Protein AF-A0A3J0MX92-F1 (afdb_monomer)

Organism: Salmonella enterica (NCBI:txid28901)

Structure (mmCIF, N/CA/C/O backbone):
data_AF-A0A3J0MX92-F1
#
_entry.id   AF-A0A3J0MX92-F1
#
loop_
_atom_site.group_PDB
_atom_site.id
_atom_site.type_symbol
_atom_site.label_atom_id
_atom_site.label_alt_id
_atom_site.label_comp_id
_atom_site.label_asym_id
_atom_site.label_entity_id
_atom_site.label_seq_id
_atom_site.pdbx_PDB_ins_code
_atom_site.Cartn_x
_atom_site.Cartn_y
_atom_site.Cartn_z
_atom_site.occupancy
_atom_site.B_iso_or_equiv
_atom_site.auth_seq_id
_atom_site.auth_comp_id
_atom_site.auth_asym_id
_atom_site.auth_atom_id
_atom_site.pdbx_PDB_model_num
ATOM 1 N N . MET A 1 1 ? 30.549 -8.957 -51.416 1.00 54.47 1 MET A N 1
ATOM 2 C CA . MET A 1 1 ? 30.020 -7.765 -50.730 1.00 54.47 1 MET A CA 1
ATOM 3 C C . MET A 1 1 ? 30.903 -7.531 -49.526 1.00 54.47 1 MET A C 1
ATOM 5 O O . MET A 1 1 ? 31.014 -8.422 -48.690 1.00 54.47 1 MET A O 1
ATOM 9 N N . THR A 1 2 ? 31.631 -6.424 -49.520 1.00 63.84 2 THR A N 1
ATOM 10 C CA . THR A 1 2 ? 32.669 -6.142 -48.528 1.00 63.84 2 THR A CA 1
ATOM 11 C C . THR A 1 2 ? 32.028 -5.318 -47.417 1.00 63.84 2 THR A C 1
ATOM 13 O O . THR A 1 2 ? 31.611 -4.192 -47.655 1.00 63.84 2 THR A O 1
ATOM 16 N N . THR A 1 3 ? 31.865 -5.886 -46.223 1.00 79.12 3 THR A N 1
ATOM 17 C CA . THR A 1 3 ? 31.238 -5.174 -45.100 1.00 79.12 3 THR A CA 1
ATOM 18 C C . THR A 1 3 ? 32.225 -4.167 -44.522 1.00 79.12 3 THR A C 1
ATOM 20 O O . THR A 1 3 ? 33.308 -4.548 -44.071 1.00 79.12 3 THR A O 1
ATOM 23 N N . ILE A 1 4 ? 31.866 -2.882 -44.524 1.00 86.56 4 ILE A N 1
ATOM 24 C CA . ILE A 1 4 ? 32.689 -1.850 -43.894 1.00 86.56 4 ILE A CA 1
ATOM 25 C C . ILE A 1 4 ? 32.688 -2.040 -42.370 1.00 86.56 4 ILE A C 1
ATOM 27 O O . ILE A 1 4 ? 31.636 -2.068 -41.734 1.00 86.56 4 ILE A O 1
ATOM 31 N N . THR A 1 5 ? 33.870 -2.218 -41.776 1.00 89.69 5 THR A N 1
ATOM 32 C CA . THR A 1 5 ? 34.004 -2.466 -40.332 1.00 89.69 5 THR A CA 1
ATOM 33 C C . THR A 1 5 ? 34.274 -1.180 -39.553 1.00 89.69 5 THR A C 1
ATOM 35 O O . THR A 1 5 ? 34.730 -0.173 -40.103 1.00 89.69 5 THR A O 1
ATOM 38 N N . LYS A 1 6 ? 34.046 -1.213 -38.236 1.00 89.69 6 LYS A N 1
ATOM 39 C CA . LYS A 1 6 ? 34.316 -0.079 -37.339 1.00 89.69 6 LYS A CA 1
ATOM 40 C C . LYS A 1 6 ? 35.787 0.350 -37.373 1.00 89.69 6 LYS A C 1
ATOM 42 O O . LYS A 1 6 ? 36.080 1.542 -37.395 1.00 89.69 6 LYS A O 1
ATOM 47 N N . GLU A 1 7 ? 36.714 -0.602 -37.438 1.00 91.81 7 GLU A N 1
ATOM 48 C CA . GLU A 1 7 ? 38.155 -0.337 -37.535 1.00 91.81 7 GLU A CA 1
ATOM 49 C C . GLU A 1 7 ? 38.494 0.401 -38.834 1.00 91.81 7 GLU A C 1
ATOM 51 O O . GLU A 1 7 ? 39.345 1.294 -38.850 1.00 91.81 7 GLU A O 1
ATOM 56 N N . ARG A 1 8 ? 37.800 0.061 -39.929 1.00 89.94 8 ARG A N 1
ATOM 57 C CA . ARG A 1 8 ? 37.977 0.723 -41.222 1.00 89.94 8 ARG A CA 1
ATOM 58 C C . ARG A 1 8 ? 37.481 2.169 -41.183 1.00 89.94 8 ARG A C 1
ATOM 60 O O . ARG A 1 8 ? 38.194 3.048 -41.661 1.00 89.94 8 ARG A O 1
ATOM 67 N N . LEU A 1 9 ? 36.330 2.423 -40.558 1.00 88.19 9 LEU A N 1
ATOM 68 C CA . LEU A 1 9 ? 35.782 3.773 -40.367 1.00 88.19 9 LEU A CA 1
ATOM 69 C C . LEU A 1 9 ? 36.709 4.667 -39.535 1.00 88.19 9 LEU A C 1
ATOM 71 O O . LEU A 1 9 ? 36.983 5.800 -39.926 1.00 88.19 9 LEU A O 1
ATOM 75 N N . LEU A 1 10 ? 37.252 4.141 -38.432 1.00 90.25 10 LEU A N 1
ATOM 76 C CA . LEU A 1 10 ? 38.210 4.867 -37.589 1.00 90.25 10 LEU A CA 1
ATOM 77 C C . LEU A 1 10 ? 39.487 5.227 -38.357 1.00 90.25 10 LEU A C 1
ATOM 79 O O . LEU A 1 10 ? 40.012 6.330 -38.219 1.00 90.25 10 LEU A O 1
ATOM 83 N N . LYS A 1 11 ? 39.961 4.331 -39.229 1.00 88.94 11 LYS A N 1
ATOM 84 C CA . LYS A 1 11 ? 41.118 4.606 -40.090 1.00 88.94 11 LYS A CA 1
ATOM 85 C C . LYS A 1 11 ? 40.837 5.721 -41.103 1.00 88.94 11 LYS A C 1
ATOM 87 O O . LYS A 1 11 ? 41.702 6.563 -41.327 1.00 88.94 11 LYS A O 1
ATOM 92 N N . ILE A 1 12 ? 39.636 5.750 -41.685 1.00 86.56 12 ILE A N 1
ATOM 93 C CA . ILE A 1 12 ? 39.203 6.820 -42.600 1.00 86.56 12 ILE A CA 1
ATOM 94 C C . ILE A 1 12 ? 39.093 8.159 -41.851 1.00 86.56 12 ILE A C 1
ATOM 96 O O . ILE A 1 12 ? 39.544 9.185 -42.360 1.00 86.56 12 ILE A O 1
ATOM 100 N N . GLN A 1 13 ? 38.573 8.155 -40.619 1.00 84.88 13 GLN A N 1
ATOM 101 C CA . GLN A 1 13 ? 38.523 9.339 -39.756 1.00 84.88 13 GLN A CA 1
ATOM 102 C C . GLN A 1 13 ? 39.928 9.883 -39.454 1.00 84.88 13 GLN A C 1
ATOM 104 O O . GLN A 1 13 ? 40.165 11.084 -39.587 1.00 84.88 13 GLN A O 1
ATOM 109 N N . GLN A 1 14 ? 40.878 9.004 -39.126 1.00 87.50 14 GLN A N 1
ATOM 110 C CA . GLN A 1 14 ? 42.263 9.379 -38.825 1.00 87.50 14 GLN A CA 1
ATOM 111 C C . GLN A 1 14 ? 42.983 10.031 -40.020 1.00 87.50 14 GLN A C 1
ATOM 113 O O . GLN A 1 14 ? 43.850 10.892 -39.844 1.00 87.50 14 GLN A O 1
ATOM 118 N N . TRP A 1 15 ? 42.619 9.683 -41.259 1.00 86.25 15 TRP A N 1
ATOM 119 C CA . TRP A 1 15 ? 43.163 10.352 -42.445 1.00 86.25 15 TRP A CA 1
ATOM 120 C C . TRP A 1 15 ? 42.804 11.841 -42.493 1.00 86.25 15 TRP A C 1
ATOM 122 O O . TRP A 1 15 ? 43.631 12.645 -42.917 1.00 86.25 15 TRP A O 1
ATOM 132 N N . ARG A 1 16 ? 41.636 12.244 -41.979 1.00 75.75 16 ARG A N 1
ATOM 133 C CA . ARG A 1 16 ? 41.264 13.665 -41.871 1.00 75.75 16 ARG A CA 1
ATOM 134 C C . ARG A 1 16 ? 42.175 14.430 -40.908 1.00 75.75 16 ARG A C 1
ATOM 136 O O . ARG A 1 16 ? 42.504 15.584 -41.170 1.00 75.75 16 ARG A O 1
ATOM 143 N N . GLU A 1 17 ? 42.604 13.787 -39.826 1.00 80.88 17 GLU A N 1
ATOM 144 C CA . GLU A 1 17 ? 43.554 14.358 -38.861 1.00 80.88 17 GLU A CA 1
ATOM 145 C C . GLU A 1 17 ? 44.972 14.433 -39.438 1.00 80.88 17 GLU A C 1
ATOM 147 O O . GLU A 1 17 ? 45.698 15.388 -39.183 1.00 80.88 17 GLU A O 1
ATOM 152 N N . THR A 1 18 ? 45.344 13.451 -40.263 1.00 82.56 18 THR A N 1
ATOM 153 C CA . THR A 1 18 ? 46.683 13.355 -40.862 1.00 82.56 18 THR A CA 1
ATOM 154 C C . THR A 1 18 ? 46.871 14.322 -42.035 1.00 82.56 18 THR A C 1
ATOM 156 O O . THR A 1 18 ? 47.929 14.934 -42.167 1.00 82.56 18 THR A O 1
ATOM 159 N N . TYR A 1 19 ? 45.860 14.465 -42.897 1.00 81.44 19 TYR A N 1
ATOM 160 C CA . TYR A 1 19 ? 45.956 15.231 -44.146 1.00 81.44 19 TYR A CA 1
ATOM 161 C C . TYR A 1 19 ? 45.245 16.596 -44.096 1.00 81.44 19 TYR A C 1
ATOM 163 O O . TYR A 1 19 ? 45.402 17.396 -45.016 1.00 81.44 19 TYR A O 1
ATOM 171 N N . GLY A 1 20 ? 44.497 16.901 -43.033 1.00 77.88 20 GLY A N 1
ATOM 172 C CA . GLY A 1 20 ? 43.821 18.187 -42.840 1.00 77.88 20 GLY A CA 1
ATOM 173 C C . GLY A 1 20 ? 42.470 18.312 -43.562 1.00 77.88 20 GLY A C 1
ATOM 174 O O . GLY A 1 20 ? 42.158 17.586 -44.504 1.00 77.88 20 GLY A O 1
ATOM 175 N N . ALA A 1 21 ? 41.646 19.267 -43.115 1.00 74.56 21 ALA A N 1
ATOM 176 C CA . ALA A 1 21 ? 40.222 19.383 -43.464 1.00 74.56 21 ALA A CA 1
ATOM 177 C C . ALA A 1 21 ? 39.898 19.687 -44.946 1.00 74.56 21 ALA A C 1
ATOM 179 O O . ALA A 1 21 ? 38.728 19.635 -45.316 1.00 74.56 21 ALA A O 1
ATOM 180 N N . GLY A 1 22 ? 40.898 19.998 -45.777 1.00 73.69 22 GLY A N 1
ATOM 181 C CA . GLY A 1 22 ? 40.742 20.283 -47.211 1.00 73.69 22 GLY A CA 1
ATOM 182 C C . GLY A 1 22 ? 41.306 19.207 -48.143 1.00 73.69 22 GLY A C 1
ATOM 183 O O . GLY A 1 22 ? 41.330 19.412 -49.354 1.00 73.69 22 GLY A O 1
ATOM 184 N N . SER A 1 23 ? 41.795 18.089 -47.599 1.00 79.56 23 SER A N 1
ATOM 185 C CA . SER A 1 23 ? 42.406 17.020 -48.392 1.00 79.56 23 SER A CA 1
ATOM 186 C C . SER A 1 23 ? 41.373 16.012 -48.881 1.00 79.56 23 SER A C 1
ATOM 188 O O . SER A 1 23 ? 40.573 15.490 -48.105 1.00 79.56 23 SER A O 1
ATOM 190 N N . ASN A 1 24 ? 41.432 15.693 -50.175 1.00 77.88 24 ASN A N 1
ATOM 191 C CA . ASN A 1 24 ? 40.611 14.645 -50.770 1.00 77.88 24 ASN A CA 1
ATOM 192 C C . ASN A 1 24 ? 41.144 13.268 -50.358 1.00 77.88 24 ASN A C 1
ATOM 194 O O . ASN A 1 24 ? 42.289 12.922 -50.648 1.00 77.88 24 ASN A O 1
ATOM 198 N N . VAL A 1 25 ? 40.297 12.472 -49.712 1.00 77.19 25 VAL A N 1
ATOM 199 C CA . VAL A 1 25 ? 40.578 11.073 -49.379 1.00 77.19 25 VAL A CA 1
ATOM 200 C C . VAL A 1 25 ? 39.997 10.188 -50.479 1.00 77.19 25 VAL A C 1
ATOM 202 O O . VAL A 1 25 ? 38.801 10.249 -50.753 1.00 77.19 25 VAL A O 1
ATOM 205 N N . MET A 1 26 ? 40.829 9.356 -51.110 1.00 81.12 26 MET A N 1
ATOM 206 C CA . MET A 1 26 ? 40.348 8.350 -52.059 1.00 81.12 26 MET A CA 1
ATOM 207 C C . MET A 1 26 ? 39.846 7.106 -51.322 1.00 81.12 26 MET A C 1
ATOM 209 O O . MET A 1 26 ? 40.580 6.504 -50.537 1.00 81.12 26 MET A O 1
ATOM 213 N N . LEU A 1 27 ? 38.611 6.710 -51.626 1.00 85.25 27 LEU A N 1
ATOM 214 C CA . LEU A 1 27 ? 37.979 5.484 -51.147 1.00 85.25 27 LEU A CA 1
ATOM 215 C C . LEU A 1 27 ? 37.664 4.566 -52.340 1.00 85.25 27 LEU A C 1
ATOM 217 O O . LEU A 1 27 ? 37.286 5.069 -53.401 1.00 85.25 27 LEU A O 1
ATOM 221 N N . PRO A 1 28 ? 37.802 3.236 -52.198 1.00 89.69 28 PRO A N 1
ATOM 222 C CA . PRO A 1 28 ? 37.256 2.284 -53.158 1.00 89.69 28 PRO A CA 1
ATOM 223 C C . PRO A 1 28 ? 35.757 2.519 -53.376 1.00 89.69 28 PRO A C 1
ATOM 225 O O . PRO A 1 28 ? 35.032 2.822 -52.428 1.00 89.69 28 PRO A O 1
ATOM 228 N N . ALA A 1 29 ? 35.288 2.329 -54.611 1.00 87.75 29 ALA A N 1
ATOM 229 C CA . ALA A 1 29 ? 33.889 2.563 -54.975 1.00 87.75 29 ALA A CA 1
ATOM 230 C C . ALA A 1 29 ? 32.906 1.754 -54.106 1.00 87.75 29 ALA A C 1
ATOM 232 O O . ALA A 1 29 ? 31.903 2.298 -53.660 1.00 87.75 29 ALA A O 1
ATOM 233 N N . GLU A 1 30 ? 33.244 0.501 -53.788 1.00 87.19 30 GLU A N 1
ATOM 234 C CA . GLU A 1 30 ? 32.427 -0.361 -52.922 1.00 87.19 30 GLU A CA 1
ATOM 235 C C . GLU A 1 30 ? 32.296 0.183 -51.488 1.00 87.19 30 GLU A C 1
ATOM 237 O O . GLU A 1 30 ? 31.220 0.118 -50.899 1.00 87.19 30 GLU A O 1
ATOM 242 N N . GLU A 1 31 ? 33.371 0.748 -50.917 1.00 88.69 31 GLU A N 1
ATOM 243 C CA . GLU A 1 31 ? 33.328 1.338 -49.568 1.00 88.69 31 GLU A CA 1
ATOM 244 C C . GLU A 1 31 ? 32.458 2.602 -49.558 1.00 88.69 31 GLU A C 1
ATOM 246 O O . GLU A 1 31 ? 31.714 2.837 -48.606 1.00 88.69 31 GLU A O 1
ATOM 251 N N . ALA A 1 32 ? 32.527 3.404 -50.624 1.00 88.75 32 ALA A N 1
ATOM 252 C CA . ALA A 1 32 ? 31.715 4.607 -50.767 1.00 88.75 32 ALA A CA 1
ATOM 253 C C . ALA A 1 32 ? 30.217 4.287 -50.934 1.00 88.75 32 ALA A C 1
ATOM 255 O O . ALA A 1 32 ? 29.382 4.965 -50.337 1.00 88.75 32 ALA A O 1
ATOM 256 N N . GLU A 1 33 ? 29.878 3.247 -51.701 1.00 90.19 33 GLU A N 1
ATOM 257 C CA . GLU A 1 33 ? 28.496 2.783 -51.880 1.00 90.19 33 GLU A CA 1
ATOM 258 C C . GLU A 1 33 ? 27.896 2.269 -50.563 1.00 90.19 33 GLU A C 1
ATOM 260 O O . GLU A 1 33 ? 26.789 2.660 -50.185 1.00 90.19 33 GLU A O 1
ATOM 265 N N . GLU A 1 34 ? 28.652 1.466 -49.810 1.00 89.06 34 GLU A N 1
ATOM 266 C CA . GLU A 1 34 ? 28.193 0.923 -48.529 1.00 89.06 34 GLU A CA 1
ATOM 267 C C . GLU A 1 34 ? 28.000 2.027 -47.474 1.00 89.06 34 GLU A C 1
ATOM 269 O O . GLU A 1 34 ? 27.018 2.018 -46.728 1.00 89.06 34 GLU A O 1
ATOM 274 N N . LEU A 1 35 ? 28.891 3.027 -47.450 1.00 88.88 35 LEU A N 1
ATOM 275 C CA . LEU A 1 35 ? 28.747 4.221 -46.613 1.00 88.88 35 LEU A CA 1
ATOM 276 C C . LEU A 1 35 ? 27.500 5.032 -46.968 1.00 88.88 35 LEU A C 1
ATOM 278 O O . LEU A 1 35 ? 26.772 5.445 -46.066 1.00 88.88 35 LEU A O 1
ATOM 282 N N . ALA A 1 36 ? 27.245 5.249 -48.260 1.00 89.94 36 ALA A N 1
ATOM 283 C CA . ALA A 1 36 ? 26.061 5.967 -48.720 1.00 89.94 36 ALA A CA 1
ATOM 284 C C . ALA A 1 36 ? 24.774 5.233 -48.319 1.00 89.94 36 ALA A C 1
ATOM 286 O O . ALA A 1 36 ? 23.834 5.868 -47.845 1.00 89.94 36 ALA A O 1
ATOM 287 N N . ARG A 1 37 ? 24.756 3.898 -48.422 1.00 90.62 37 ARG A N 1
ATOM 288 C CA . ARG A 1 37 ? 23.622 3.071 -47.989 1.00 90.62 37 ARG A CA 1
ATOM 289 C C . ARG A 1 37 ? 23.383 3.159 -46.481 1.00 90.62 37 ARG A C 1
ATOM 291 O O . ARG A 1 37 ? 22.240 3.304 -46.065 1.00 90.62 37 ARG A O 1
ATOM 298 N N . ILE A 1 38 ? 24.438 3.087 -45.664 1.00 89.50 38 ILE A N 1
ATOM 299 C CA . ILE A 1 38 ? 24.324 3.223 -44.200 1.00 89.50 38 ILE A CA 1
ATOM 300 C C . ILE A 1 38 ? 23.846 4.628 -43.824 1.00 89.50 38 ILE A C 1
ATOM 302 O O . ILE A 1 38 ? 22.977 4.760 -42.970 1.00 89.50 38 ILE A O 1
ATOM 306 N N . ALA A 1 39 ? 24.386 5.671 -44.459 1.00 89.00 39 ALA A N 1
ATOM 307 C CA . ALA A 1 39 ? 23.975 7.047 -44.203 1.00 89.00 39 ALA A CA 1
ATOM 308 C C . ALA A 1 39 ? 22.509 7.285 -44.590 1.00 89.00 39 ALA A C 1
ATOM 310 O O . ALA A 1 39 ? 21.782 7.918 -43.831 1.00 89.00 39 ALA A O 1
ATOM 311 N N . LEU A 1 40 ? 22.064 6.741 -45.728 1.00 90.25 40 LEU A N 1
ATOM 312 C CA . LEU A 1 40 ? 20.664 6.793 -46.144 1.00 90.25 40 LEU A CA 1
ATOM 313 C C . LEU A 1 40 ? 19.766 6.067 -45.136 1.00 90.25 40 LEU A C 1
ATOM 315 O O . LEU A 1 40 ? 18.810 6.655 -44.646 1.00 90.25 40 LEU A O 1
ATOM 319 N N . ALA A 1 41 ? 20.133 4.845 -44.745 1.00 88.19 41 ALA A N 1
ATOM 320 C CA . ALA A 1 41 ? 19.397 4.089 -43.737 1.00 88.19 41 ALA A CA 1
ATOM 321 C C . ALA A 1 41 ? 19.356 4.805 -42.375 1.00 88.19 41 ALA A C 1
ATOM 323 O O . ALA A 1 41 ? 18.347 4.742 -41.689 1.00 88.19 41 ALA A O 1
ATOM 324 N N . ALA A 1 42 ? 20.422 5.507 -41.981 1.00 86.44 42 ALA A N 1
ATOM 325 C CA . ALA A 1 42 ? 20.460 6.281 -40.740 1.00 86.44 42 ALA A CA 1
ATOM 326 C C . ALA A 1 42 ? 19.602 7.556 -40.796 1.00 86.44 42 ALA A C 1
ATOM 328 O O . ALA A 1 42 ? 19.121 7.998 -39.759 1.00 86.44 42 ALA A O 1
ATOM 329 N N . LEU A 1 43 ? 19.426 8.152 -41.980 1.00 87.06 43 LEU A N 1
ATOM 330 C CA . LEU A 1 43 ? 18.530 9.295 -42.189 1.00 87.06 43 LEU A CA 1
ATOM 331 C C . LEU A 1 43 ? 17.056 8.874 -42.263 1.00 87.06 43 LEU A C 1
ATOM 333 O O . LEU A 1 43 ? 16.189 9.646 -41.868 1.00 87.06 43 LEU A O 1
ATOM 337 N N . GLU A 1 44 ? 16.783 7.679 -42.789 1.00 84.94 44 GLU A N 1
ATOM 338 C CA . GLU A 1 44 ? 15.439 7.087 -42.863 1.00 84.94 44 GLU A CA 1
ATOM 339 C C . GLU A 1 44 ? 15.026 6.386 -41.564 1.00 84.94 44 GLU A C 1
ATOM 341 O O . GLU A 1 44 ? 13.838 6.165 -41.336 1.00 84.94 44 GLU A O 1
ATOM 346 N N . ALA A 1 45 ? 15.987 6.034 -40.709 1.00 78.44 45 ALA A N 1
ATOM 347 C CA . ALA A 1 45 ? 15.703 5.505 -39.390 1.00 78.44 45 ALA A CA 1
ATOM 348 C C . ALA A 1 45 ? 15.045 6.594 -38.536 1.00 78.44 45 ALA A C 1
ATOM 350 O O . ALA A 1 45 ? 15.635 7.643 -38.270 1.00 78.44 45 ALA A O 1
ATOM 351 N N . GLU A 1 46 ? 13.829 6.322 -38.066 1.00 67.44 46 GLU A N 1
ATOM 352 C CA . GLU A 1 46 ? 13.251 7.089 -36.968 1.00 67.44 46 GLU A CA 1
ATOM 353 C C . GLU A 1 46 ? 14.214 7.014 -35.771 1.00 67.44 46 GLU A C 1
ATOM 355 O O . GLU A 1 46 ? 14.799 5.948 -35.525 1.00 67.44 46 GLU A O 1
ATOM 360 N N . PRO A 1 47 ? 14.450 8.124 -35.041 1.00 63.28 47 PRO A N 1
ATOM 361 C CA . PRO A 1 47 ? 15.273 8.061 -33.846 1.00 63.28 47 PRO A CA 1
ATOM 362 C C . PRO 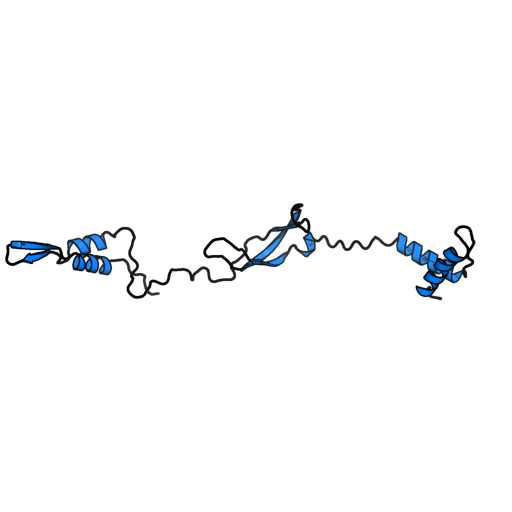A 1 47 ? 14.689 6.974 -32.946 1.00 63.28 47 PRO A C 1
ATOM 364 O O . PRO A 1 47 ? 13.488 6.977 -32.685 1.00 63.28 47 PRO A O 1
ATOM 367 N N . VAL A 1 48 ? 15.531 6.048 -32.475 1.00 52.78 48 VAL A N 1
ATOM 368 C CA . VAL A 1 48 ? 15.148 5.133 -31.397 1.00 52.78 48 VAL A CA 1
ATOM 369 C C . VAL A 1 48 ? 15.005 5.996 -30.153 1.00 52.78 48 VAL A C 1
ATOM 371 O O . VAL A 1 48 ? 15.927 6.148 -29.355 1.00 52.78 48 VAL A O 1
ATOM 374 N N . SER A 1 49 ? 13.866 6.657 -30.034 1.00 57.12 49 SER A N 1
ATOM 375 C CA . SER A 1 49 ? 13.405 7.141 -28.765 1.00 57.12 49 SER A CA 1
ATOM 376 C C . SER A 1 49 ? 13.086 5.873 -27.981 1.00 57.12 49 SER A C 1
ATOM 378 O O . SER A 1 49 ? 12.240 5.072 -28.374 1.00 57.12 49 SER A O 1
ATOM 380 N N . GLU A 1 50 ? 13.796 5.635 -26.882 1.00 51.31 50 GLU A N 1
ATOM 381 C CA . GLU A 1 50 ? 13.314 4.746 -25.821 1.00 51.31 50 GLU A CA 1
ATOM 382 C C . GLU A 1 50 ? 12.047 5.370 -25.202 1.00 51.31 50 GLU A C 1
ATOM 384 O O . GLU A 1 50 ? 11.995 5.706 -24.027 1.00 51.31 50 GLU A O 1
ATOM 389 N N . THR A 1 51 ? 11.025 5.617 -26.017 1.00 48.84 51 THR A N 1
ATOM 390 C CA . THR A 1 51 ? 9.729 6.153 -25.624 1.00 48.84 51 THR A CA 1
ATOM 391 C C . THR A 1 51 ? 8.737 5.022 -25.747 1.00 48.84 51 THR A C 1
ATOM 393 O O . THR A 1 51 ? 7.811 5.055 -26.551 1.00 48.84 51 THR A O 1
ATOM 396 N N . TYR A 1 52 ? 8.913 4.006 -24.916 1.00 53.53 52 TYR A N 1
ATOM 397 C CA . TYR A 1 52 ? 7.703 3.548 -24.266 1.00 53.53 52 TYR A CA 1
ATOM 398 C C . TYR A 1 52 ? 7.252 4.734 -23.414 1.00 53.53 52 TYR A C 1
ATOM 400 O O . TYR A 1 52 ? 8.066 5.276 -22.659 1.00 53.53 52 TYR A O 1
ATOM 408 N N . ASN A 1 53 ? 6.023 5.216 -23.598 1.00 68.88 53 ASN A N 1
ATOM 409 C CA . ASN A 1 53 ? 5.492 6.238 -22.707 1.00 68.88 53 ASN A CA 1
ATOM 410 C C . ASN A 1 53 ? 5.576 5.645 -21.300 1.00 68.88 53 ASN A C 1
ATOM 412 O O . ASN A 1 53 ? 4.888 4.675 -20.999 1.00 68.88 53 ASN A O 1
ATOM 416 N N . LEU A 1 54 ? 6.474 6.177 -20.464 1.00 75.38 54 LEU A N 1
ATOM 417 C CA . LEU A 1 54 ? 6.687 5.691 -19.101 1.00 75.38 54 LEU A CA 1
ATOM 418 C C . LEU A 1 54 ? 5.352 5.506 -18.345 1.00 75.38 54 LEU A C 1
ATOM 420 O O . LEU A 1 54 ? 5.221 4.497 -17.658 1.00 75.38 54 LEU A O 1
ATOM 424 N N . PRO A 1 55 ? 4.342 6.391 -18.524 1.00 76.62 55 PRO A N 1
ATOM 425 C CA . PRO A 1 55 ? 2.992 6.172 -18.006 1.00 76.62 55 PRO A CA 1
ATOM 426 C C . PRO A 1 55 ? 2.346 4.846 -18.435 1.00 76.62 55 PRO A C 1
ATOM 428 O O . PRO A 1 55 ? 1.886 4.106 -17.574 1.00 76.62 55 PRO A O 1
ATOM 431 N N . GLU A 1 56 ? 2.375 4.499 -19.726 1.00 77.62 56 GLU A N 1
ATOM 432 C CA . GLU A 1 56 ? 1.739 3.286 -20.276 1.00 77.62 56 GLU A CA 1
ATOM 433 C C . GLU A 1 56 ? 2.387 1.990 -19.771 1.00 77.62 56 GLU A C 1
ATOM 435 O O . GLU A 1 56 ? 1.727 0.959 -19.689 1.00 77.62 56 GLU A O 1
ATOM 440 N N . LEU A 1 57 ? 3.682 2.020 -19.440 1.00 82.25 57 LEU A N 1
ATOM 441 C CA . LEU A 1 57 ? 4.372 0.856 -18.875 1.00 82.25 57 LEU A CA 1
ATOM 442 C C . LEU A 1 57 ? 4.106 0.655 -17.383 1.00 82.25 57 LEU A C 1
ATOM 444 O O . LEU A 1 57 ? 4.319 -0.445 -16.875 1.00 82.25 57 LEU A O 1
ATOM 448 N N . ILE A 1 58 ? 3.745 1.727 -16.680 1.00 83.19 58 ILE A N 1
ATOM 449 C CA . ILE A 1 58 ? 3.594 1.725 -15.226 1.00 83.19 58 ILE A CA 1
ATOM 450 C C . ILE A 1 58 ? 2.118 1.586 -14.831 1.00 83.19 58 ILE A C 1
ATOM 452 O O . ILE A 1 58 ? 1.823 1.008 -13.785 1.00 83.19 58 ILE A O 1
ATOM 456 N N . GLU A 1 59 ? 1.187 2.071 -15.653 1.00 83.19 59 GLU A N 1
ATOM 457 C CA . GLU A 1 59 ? -0.244 1.837 -15.462 1.00 83.19 59 GLU A CA 1
ATOM 458 C C . GLU A 1 59 ? -0.538 0.326 -15.439 1.00 83.19 59 GLU A C 1
ATOM 460 O O . GLU A 1 59 ? -0.093 -0.436 -16.297 1.00 83.19 59 GLU A O 1
ATOM 465 N N . GLY A 1 60 ? -1.249 -0.131 -14.407 1.00 81.56 60 GLY A N 1
ATOM 466 C CA . GLY A 1 60 ? -1.517 -1.550 -14.176 1.00 81.56 60 GLY A CA 1
ATOM 467 C C . GLY A 1 60 ? -0.409 -2.317 -13.444 1.00 81.56 60 GLY A C 1
ATOM 468 O O . GLY A 1 60 ? -0.594 -3.502 -13.165 1.00 81.56 60 GLY A O 1
ATOM 469 N N . MET A 1 61 ? 0.723 -1.693 -13.094 1.00 86.06 61 MET A N 1
ATOM 470 C CA . MET A 1 61 ? 1.739 -2.344 -12.259 1.00 86.06 61 MET A CA 1
ATOM 471 C C . MET A 1 61 ? 1.267 -2.491 -10.809 1.00 86.06 61 MET A C 1
ATOM 473 O O . MET A 1 61 ? 0.784 -1.537 -10.196 1.00 86.06 61 MET A O 1
ATOM 477 N N . GLU A 1 62 ? 1.474 -3.678 -10.237 1.00 82.69 62 GLU A N 1
ATOM 478 C CA . GLU A 1 62 ? 1.294 -3.918 -8.805 1.00 82.69 62 GLU A CA 1
ATOM 479 C C . GLU A 1 62 ? 2.467 -3.313 -8.023 1.00 82.69 62 GLU A C 1
ATOM 481 O O . GLU A 1 62 ? 3.641 -3.546 -8.332 1.00 82.69 62 GLU A O 1
ATOM 486 N N . VAL A 1 63 ? 2.150 -2.526 -6.999 1.00 82.00 63 VAL A N 1
ATOM 487 C CA . VAL A 1 63 ? 3.125 -1.846 -6.149 1.00 82.00 63 VAL A CA 1
ATOM 488 C C . VAL A 1 63 ? 2.832 -2.110 -4.675 1.00 82.00 63 VAL A C 1
ATOM 490 O O . VAL A 1 63 ? 1.683 -2.200 -4.245 1.00 82.00 63 VAL A O 1
ATOM 493 N N . SER A 1 64 ? 3.901 -2.211 -3.885 1.00 79.19 64 SER A N 1
ATOM 494 C CA . SER A 1 64 ? 3.836 -2.276 -2.425 1.00 79.19 64 SER A CA 1
ATOM 495 C C . SER A 1 64 ? 4.417 -0.989 -1.857 1.00 79.19 64 SER A C 1
ATOM 497 O O . SER A 1 64 ? 5.570 -0.650 -2.141 1.00 79.19 64 SER A O 1
ATOM 499 N N . ILE A 1 65 ? 3.613 -0.262 -1.087 1.00 73.50 65 ILE A N 1
ATOM 500 C CA . ILE A 1 65 ? 3.964 1.039 -0.520 1.00 73.50 65 ILE A CA 1
ATOM 501 C C . ILE A 1 65 ? 3.994 0.896 0.998 1.00 73.50 65 ILE A C 1
ATOM 503 O O . ILE A 1 65 ? 3.035 0.436 1.615 1.00 73.50 65 ILE A O 1
ATOM 507 N N . ASP A 1 66 ? 5.108 1.296 1.602 1.00 65.81 66 ASP A N 1
ATOM 508 C CA . ASP A 1 66 ? 5.206 1.450 3.050 1.00 65.81 66 ASP A CA 1
ATOM 509 C C . ASP A 1 66 ? 4.586 2.798 3.433 1.00 65.81 66 ASP A C 1
ATOM 511 O O . ASP A 1 66 ? 5.081 3.857 3.027 1.00 65.81 66 ASP A O 1
ATOM 515 N N . VAL A 1 67 ? 3.465 2.759 4.151 1.00 62.78 67 VAL A N 1
ATOM 516 C CA . VAL A 1 67 ? 2.793 3.965 4.631 1.00 62.78 67 VAL A CA 1
ATOM 517 C C . VAL A 1 67 ? 3.181 4.137 6.093 1.00 62.78 67 VAL A C 1
ATOM 519 O O . VAL A 1 67 ? 2.590 3.549 6.994 1.00 62.78 67 VAL A O 1
ATOM 522 N N . SER A 1 68 ? 4.185 4.976 6.350 1.00 55.62 68 SER A N 1
ATOM 523 C CA . SER A 1 68 ? 4.504 5.397 7.714 1.00 55.62 68 SER A CA 1
ATOM 524 C C . SER A 1 68 ? 3.488 6.451 8.158 1.00 55.62 68 SER A C 1
ATOM 526 O O . SER A 1 68 ? 3.718 7.655 8.047 1.00 55.62 68 SER A O 1
ATOM 528 N N . THR A 1 69 ? 2.320 6.004 8.617 1.00 53.16 69 THR A N 1
ATOM 529 C CA . THR A 1 69 ? 1.439 6.851 9.428 1.00 53.16 69 THR A CA 1
ATOM 530 C C . THR A 1 69 ? 2.053 7.020 10.815 1.00 53.16 69 THR A C 1
ATOM 532 O O . THR A 1 69 ? 2.700 6.104 11.314 1.00 53.16 69 THR A O 1
ATOM 535 N N . CYS A 1 70 ? 1.826 8.154 11.472 1.00 53.91 70 CYS A N 1
ATOM 536 C CA . CYS A 1 70 ? 2.312 8.416 12.833 1.00 53.91 70 CYS A CA 1
ATOM 537 C C . CYS A 1 70 ? 1.569 7.616 13.931 1.00 53.91 70 CYS A C 1
ATOM 539 O O . CYS A 1 70 ? 1.857 7.819 15.109 1.00 53.91 70 CYS A O 1
ATOM 541 N N . ASP A 1 71 ? 0.613 6.761 13.556 1.00 56.00 71 ASP A N 1
ATOM 542 C CA . ASP A 1 71 ? -0.326 6.054 14.436 1.00 56.00 71 ASP A CA 1
ATOM 543 C C . ASP A 1 71 ? -0.055 4.534 14.488 1.00 56.00 71 ASP A C 1
ATOM 545 O O . ASP A 1 71 ? 0.997 4.064 14.059 1.00 56.00 71 ASP A O 1
ATOM 549 N N . ALA A 1 72 ? -1.006 3.755 15.021 1.00 55.34 72 ALA A N 1
ATOM 550 C CA . ALA A 1 72 ? -0.941 2.296 15.188 1.00 55.34 72 ALA A CA 1
ATOM 551 C C . ALA A 1 72 ? -0.625 1.502 13.901 1.00 55.34 72 ALA A C 1
ATOM 553 O O . ALA A 1 72 ? -0.245 0.335 13.993 1.00 55.34 72 ALA A O 1
ATOM 554 N N . ASP A 1 73 ? -0.729 2.136 12.729 1.00 55.06 73 ASP A N 1
ATOM 555 C CA . ASP A 1 73 ? -0.421 1.542 11.428 1.00 55.06 73 ASP A CA 1
ATOM 556 C C . ASP A 1 73 ? 1.020 1.819 10.944 1.00 55.06 73 ASP A C 1
ATOM 558 O O . ASP A 1 73 ? 1.382 1.497 9.810 1.00 55.06 73 ASP A O 1
ATOM 562 N N . ALA A 1 74 ? 1.867 2.416 11.793 1.00 56.09 74 ALA A N 1
ATOM 563 C CA . ALA A 1 74 ? 3.273 2.682 11.501 1.00 56.09 74 ALA A CA 1
ATOM 564 C C . ALA A 1 74 ? 4.041 1.392 11.146 1.00 56.09 74 ALA A C 1
ATOM 566 O O . ALA A 1 74 ? 4.242 0.515 11.986 1.00 56.09 74 ALA A O 1
ATOM 567 N N . GLY A 1 75 ? 4.539 1.316 9.907 1.00 59.91 75 GLY A N 1
ATOM 568 C CA . GLY A 1 75 ? 5.324 0.182 9.400 1.00 59.91 75 GLY A CA 1
ATOM 569 C C . GLY A 1 75 ? 4.504 -0.865 8.645 1.00 59.91 75 GLY A C 1
ATOM 570 O O . GLY A 1 75 ? 5.035 -1.918 8.279 1.00 59.91 75 GLY A O 1
ATOM 571 N N . ASN A 1 76 ? 3.226 -0.586 8.394 1.00 67.25 76 ASN A N 1
ATOM 572 C CA . ASN A 1 76 ? 2.387 -1.459 7.601 1.00 67.25 76 ASN A CA 1
ATOM 573 C C . ASN A 1 76 ? 2.501 -1.157 6.102 1.00 67.25 76 ASN A C 1
ATOM 575 O O . ASN A 1 76 ? 2.451 -0.011 5.648 1.00 67.25 76 ASN A O 1
ATOM 579 N N . ARG A 1 77 ? 2.629 -2.229 5.312 1.00 70.06 77 ARG A N 1
ATOM 580 C CA . ARG A 1 77 ? 2.675 -2.154 3.850 1.00 70.06 77 ARG A CA 1
ATOM 581 C C . ARG A 1 77 ? 1.286 -2.312 3.258 1.00 70.06 77 ARG A C 1
ATOM 583 O O . ARG A 1 77 ? 0.589 -3.286 3.549 1.00 70.06 77 ARG A O 1
ATOM 590 N N . TYR A 1 78 ? 0.955 -1.387 2.373 1.00 78.00 78 TYR A N 1
ATOM 591 C CA . TYR A 1 78 ? -0.235 -1.424 1.544 1.00 78.00 78 TYR A CA 1
ATOM 592 C C . TYR A 1 78 ? 0.133 -1.940 0.156 1.00 78.00 78 TYR A C 1
ATOM 594 O O . TYR A 1 78 ? 1.215 -1.646 -0.363 1.00 78.00 78 TYR A O 1
ATOM 602 N N . PHE A 1 79 ? -0.757 -2.731 -0.428 1.00 81.31 79 PHE A N 1
ATOM 603 C CA . PHE A 1 79 ? -0.618 -3.280 -1.771 1.00 81.31 79 PHE A CA 1
ATOM 604 C C . PHE A 1 79 ? -1.715 -2.700 -2.643 1.00 81.31 79 PHE A C 1
ATOM 606 O O . PHE A 1 79 ? -2.864 -2.607 -2.225 1.00 81.31 79 PHE A O 1
ATOM 613 N N . GLY A 1 80 ? -1.361 -2.297 -3.853 1.00 84.38 80 GLY A N 1
ATOM 614 C CA . GLY A 1 80 ? -2.334 -1.774 -4.795 1.00 84.38 80 GLY A CA 1
ATOM 615 C C . GLY A 1 80 ? -1.783 -1.751 -6.207 1.00 84.38 80 GLY A C 1
ATOM 616 O O . GLY A 1 80 ? -0.590 -1.946 -6.439 1.00 84.38 80 GLY A O 1
ATOM 617 N N . THR A 1 81 ? -2.674 -1.520 -7.161 1.00 87.06 81 THR A N 1
ATOM 618 C CA . THR A 1 81 ? -2.308 -1.383 -8.571 1.00 87.06 81 THR A CA 1
ATOM 619 C C . THR A 1 81 ? -2.253 0.094 -8.930 1.00 87.06 81 THR A C 1
ATOM 621 O O . THR A 1 81 ? -3.119 0.868 -8.519 1.00 87.06 81 THR A O 1
ATOM 624 N N . VAL A 1 82 ? -1.243 0.501 -9.696 1.00 89.00 82 VAL A N 1
ATOM 625 C CA . VAL A 1 82 ? -1.188 1.862 -10.234 1.00 89.00 82 VAL A CA 1
ATOM 626 C C . VAL A 1 82 ? -2.328 2.041 -11.230 1.00 89.00 82 VAL A C 1
ATOM 628 O O . VAL A 1 82 ? -2.351 1.390 -12.273 1.00 89.00 82 VAL A O 1
ATOM 631 N N . THR A 1 83 ? -3.270 2.922 -10.913 1.00 86.75 83 THR A N 1
ATOM 632 C CA . THR A 1 83 ? -4.418 3.220 -11.779 1.00 86.75 83 THR A CA 1
ATOM 633 C C . THR A 1 83 ? -4.135 4.364 -12.735 1.00 86.75 83 THR A C 1
ATOM 635 O O . THR A 1 83 ? -4.755 4.449 -13.783 1.00 86.75 83 THR A O 1
ATOM 638 N N . GLU A 1 84 ? -3.235 5.271 -12.360 1.00 86.06 84 GLU A N 1
ATOM 639 C CA . GLU A 1 84 ? -2.876 6.422 -13.181 1.00 86.06 84 GLU A CA 1
ATOM 640 C C . GLU A 1 84 ? -1.464 6.895 -12.825 1.00 86.06 84 GLU A C 1
ATOM 642 O O . GLU A 1 84 ? -1.044 6.873 -11.664 1.00 86.06 84 GLU A O 1
ATOM 647 N N . VAL A 1 85 ? -0.734 7.356 -13.836 1.00 86.69 85 VAL A N 1
ATOM 648 C CA . VAL A 1 85 ? 0.557 8.023 -13.675 1.00 86.69 85 VAL A CA 1
ATOM 649 C C . VAL A 1 85 ? 0.384 9.477 -14.077 1.00 86.69 85 VAL A C 1
ATOM 651 O O . VAL A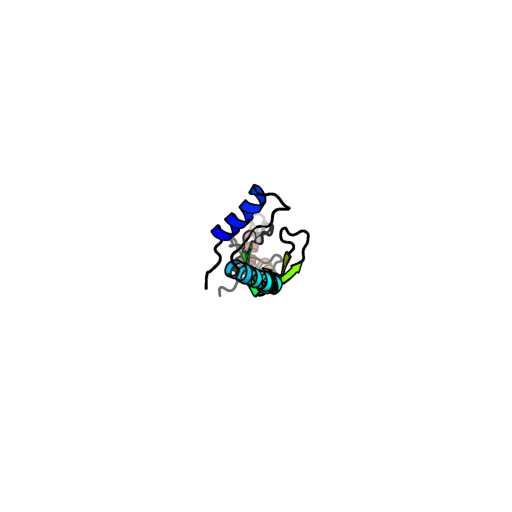 1 85 ? 0.051 9.771 -15.221 1.00 86.69 85 VAL A O 1
ATOM 654 N N . SER A 1 86 ? 0.623 10.389 -13.139 1.00 85.56 86 SER A N 1
ATOM 655 C CA . SER A 1 86 ? 0.452 11.826 -13.356 1.00 85.56 86 SER A CA 1
ATOM 656 C C . SER A 1 86 ? 1.791 12.553 -13.273 1.00 85.56 86 SER A C 1
ATOM 658 O O . SER A 1 86 ? 2.714 12.105 -12.591 1.00 85.56 86 SER A O 1
ATOM 660 N N . GLU A 1 87 ? 1.922 13.682 -13.964 1.00 87.50 87 GLU A N 1
ATOM 661 C CA . GLU A 1 87 ? 3.139 14.493 -13.918 1.00 87.50 87 GLU A CA 1
ATOM 662 C C . GLU A 1 87 ? 3.203 15.314 -12.626 1.00 87.50 87 GLU A C 1
ATOM 664 O O . GLU A 1 87 ? 2.272 16.028 -12.252 1.00 87.50 87 GLU A O 1
ATOM 669 N N . LEU A 1 88 ? 4.347 15.254 -11.950 1.00 85.88 88 LEU A N 1
ATOM 670 C CA . LEU A 1 88 ? 4.626 16.019 -10.747 1.00 85.88 88 LEU A CA 1
ATOM 671 C C . LEU A 1 88 ? 6.062 16.545 -10.784 1.00 85.88 88 LEU A C 1
ATOM 673 O O . LEU A 1 88 ? 7.014 15.839 -10.461 1.00 85.88 88 LEU A O 1
ATOM 677 N N . TYR A 1 89 ? 6.217 17.823 -11.132 1.00 85.25 89 TYR A N 1
ATOM 678 C CA . TYR A 1 89 ? 7.522 18.479 -11.307 1.00 85.25 89 TYR A CA 1
ATOM 679 C C . TYR A 1 89 ? 8.380 18.536 -10.032 1.00 85.25 89 TYR A C 1
ATOM 681 O O . TYR A 1 89 ? 9.588 18.756 -10.105 1.00 85.25 89 TYR A O 1
ATOM 689 N N . THR A 1 90 ? 7.773 18.374 -8.854 1.00 87.94 90 THR A N 1
ATOM 690 C CA . THR A 1 90 ? 8.492 18.295 -7.575 1.00 87.94 90 THR A CA 1
ATOM 691 C C . THR A 1 90 ? 9.062 16.902 -7.306 1.00 87.94 90 THR A C 1
ATOM 693 O O . THR A 1 90 ? 9.973 16.769 -6.488 1.00 87.94 90 THR A O 1
ATOM 696 N N . ALA A 1 91 ? 8.563 15.864 -7.983 1.00 83.56 91 ALA A N 1
ATOM 697 C CA . ALA A 1 91 ? 9.098 14.518 -7.874 1.00 83.56 91 ALA A CA 1
ATOM 698 C C . ALA A 1 91 ? 10.424 14.416 -8.637 1.00 83.56 91 ALA A C 1
ATOM 700 O O . ALA A 1 91 ? 10.576 14.952 -9.732 1.00 83.56 91 ALA A O 1
ATOM 701 N N . LYS A 1 92 ? 11.381 13.657 -8.093 1.00 84.81 92 LYS A N 1
ATOM 702 C CA . LYS A 1 92 ? 12.714 13.472 -8.696 1.00 84.81 92 LYS A CA 1
ATOM 703 C C . LYS A 1 92 ? 12.659 13.000 -10.156 1.00 84.81 92 LYS A C 1
ATOM 705 O O . LYS A 1 92 ? 13.508 13.389 -10.949 1.00 84.81 92 LYS A O 1
ATOM 710 N N . ASN A 1 93 ? 11.667 12.174 -10.484 1.00 82.44 93 ASN A N 1
ATOM 711 C CA . ASN A 1 93 ? 11.477 11.614 -11.820 1.00 82.44 93 ASN A CA 1
ATOM 712 C C . ASN A 1 93 ? 10.365 12.322 -12.611 1.00 82.44 93 ASN A C 1
ATOM 714 O O . ASN A 1 93 ? 10.038 11.873 -13.700 1.00 82.44 93 ASN A O 1
ATOM 718 N N . GLY A 1 94 ? 9.769 13.391 -12.073 1.00 83.88 94 GLY A N 1
ATOM 719 C CA . GLY A 1 94 ? 8.701 14.139 -12.738 1.00 83.88 94 GLY A CA 1
ATOM 720 C C . GLY A 1 94 ? 7.325 13.469 -12.735 1.00 83.88 94 GLY A C 1
ATOM 721 O O . GLY A 1 94 ? 6.414 14.024 -13.334 1.00 83.88 94 GLY A O 1
ATOM 722 N N . TYR A 1 95 ? 7.150 12.324 -12.063 1.00 86.06 95 TYR A N 1
ATOM 723 C CA . TYR A 1 95 ? 5.887 11.579 -12.021 1.00 86.06 95 TYR A CA 1
ATOM 724 C C . TYR A 1 95 ? 5.466 11.220 -10.593 1.00 86.06 95 TYR A C 1
ATOM 726 O O . TYR A 1 95 ? 6.311 10.998 -9.719 1.00 86.06 95 TYR A O 1
ATOM 734 N N . ILE A 1 96 ? 4.156 11.112 -10.390 1.00 87.50 96 ILE A N 1
ATOM 735 C CA . ILE A 1 96 ? 3.499 10.529 -9.220 1.00 87.50 96 ILE A CA 1
ATOM 736 C C . ILE A 1 96 ? 2.616 9.360 -9.667 1.00 87.50 96 ILE A C 1
ATOM 738 O O . ILE A 1 96 ? 2.005 9.403 -10.734 1.00 87.50 96 ILE A O 1
ATOM 742 N N . LEU A 1 97 ? 2.565 8.314 -8.845 1.00 89.50 97 LEU A N 1
ATOM 743 C CA . LEU A 1 97 ? 1.721 7.146 -9.071 1.00 89.50 97 LEU A CA 1
ATOM 744 C C . LEU A 1 97 ? 0.461 7.287 -8.227 1.00 89.50 97 LEU A C 1
ATOM 746 O O . LEU A 1 97 ? 0.550 7.459 -7.010 1.00 89.50 97 LEU A O 1
ATOM 750 N N . LEU A 1 98 ? -0.696 7.218 -8.873 1.00 86.75 98 LEU A N 1
ATOM 751 C CA . LEU A 1 98 ? -1.981 7.154 -8.200 1.00 86.75 98 LEU A CA 1
ATOM 752 C C . LEU A 1 98 ? -2.357 5.682 -8.048 1.00 86.75 98 LEU A C 1
ATOM 754 O O . LEU A 1 98 ? -2.417 4.936 -9.025 1.00 86.75 98 LEU A O 1
ATOM 758 N N . VAL A 1 99 ? -2.573 5.273 -6.803 1.00 86.06 99 VAL A N 1
ATOM 759 C CA . VAL A 1 99 ? -2.971 3.916 -6.428 1.00 86.06 99 VAL A CA 1
ATOM 760 C C . VAL A 1 99 ? -4.316 4.036 -5.726 1.00 86.06 99 VAL A C 1
ATOM 762 O O . VAL A 1 99 ? -4.415 4.719 -4.705 1.00 86.06 99 VAL A O 1
ATOM 765 N N . GLN A 1 100 ? -5.350 3.425 -6.299 1.00 79.38 100 GLN A N 1
ATOM 766 C CA . GLN A 1 100 ? -6.680 3.348 -5.691 1.00 79.38 100 GLN A CA 1
ATOM 767 C C . GLN A 1 100 ? -6.855 2.010 -4.972 1.00 79.38 100 GLN A C 1
ATOM 769 O O . GLN A 1 100 ? -6.164 1.043 -5.289 1.00 79.38 100 GLN A O 1
ATOM 774 N N . ASP A 1 101 ? -7.762 1.989 -3.993 1.00 77.00 101 ASP A N 1
ATOM 775 C CA . ASP A 1 101 ? -8.192 0.784 -3.273 1.00 77.00 101 ASP A CA 1
ATOM 776 C C . ASP A 1 101 ? -7.035 -0.063 -2.711 1.00 77.00 101 ASP A C 1
ATOM 778 O O . ASP A 1 101 ? -7.069 -1.289 -2.745 1.00 77.00 101 ASP A O 1
ATOM 782 N N . ALA A 1 102 ? -5.983 0.591 -2.204 1.00 76.88 102 ALA A N 1
ATOM 783 C CA . ALA A 1 102 ? -4.835 -0.113 -1.649 1.00 76.88 102 ALA A CA 1
ATOM 784 C C . ALA A 1 102 ? -5.233 -0.893 -0.384 1.00 76.88 102 ALA A C 1
ATOM 786 O O . ALA A 1 102 ? -5.738 -0.316 0.583 1.00 76.88 102 ALA A O 1
ATOM 787 N N . GLU A 1 103 ? -4.966 -2.195 -0.375 1.00 76.12 103 GLU A N 1
ATOM 788 C CA . GLU A 1 103 ? -5.318 -3.087 0.724 1.00 76.12 103 GLU A CA 1
ATOM 789 C C . GLU A 1 103 ? -4.142 -3.254 1.702 1.00 76.12 103 GLU A C 1
ATOM 791 O O . GLU A 1 103 ? -2.982 -3.379 1.285 1.00 76.12 103 GLU A O 1
ATOM 796 N N . PRO A 1 104 ? -4.406 -3.267 3.019 1.00 75.06 104 PRO A N 1
ATOM 797 C CA . PRO A 1 104 ? -3.392 -3.575 4.018 1.00 75.06 104 PRO A CA 1
ATOM 798 C C . PRO A 1 104 ? -2.979 -5.052 3.939 1.00 75.06 104 PRO A C 1
ATOM 800 O O . PRO A 1 104 ? -3.822 -5.943 3.922 1.00 75.06 104 PRO A O 1
ATOM 803 N N . ASN A 1 105 ? -1.676 -5.342 3.982 1.00 69.81 105 ASN A N 1
ATOM 804 C CA . ASN A 1 105 ? -1.170 -6.722 4.066 1.00 69.81 105 ASN A CA 1
ATOM 805 C C . ASN A 1 105 ? -1.040 -7.224 5.519 1.00 69.81 105 ASN A C 1
ATOM 807 O O . ASN A 1 105 ? -0.058 -7.867 5.891 1.00 69.81 105 ASN A O 1
ATOM 811 N N . PHE A 1 106 ? -1.995 -6.867 6.374 1.00 67.88 106 PHE A N 1
ATOM 812 C CA . PHE A 1 106 ? -2.050 -7.285 7.775 1.00 67.88 106 PHE A CA 1
ATOM 813 C C . PHE A 1 106 ? -3.506 -7.458 8.215 1.00 67.88 106 PHE A C 1
ATOM 815 O O . PHE A 1 106 ? -4.417 -6.877 7.627 1.00 67.88 106 PHE A O 1
ATOM 822 N N . ASP A 1 107 ? -3.733 -8.285 9.237 1.00 63.38 107 ASP A N 1
ATOM 823 C CA . ASP A 1 107 ? -5.078 -8.522 9.760 1.00 63.38 107 ASP A CA 1
ATOM 824 C C . ASP A 1 107 ? -5.583 -7.286 10.516 1.00 63.38 107 ASP A C 1
ATOM 826 O O . ASP A 1 107 ? -5.192 -7.019 11.653 1.00 63.38 107 ASP A O 1
ATOM 830 N N . VAL A 1 108 ? -6.475 -6.534 9.874 1.00 59.16 108 VAL A N 1
ATOM 831 C CA . VAL A 1 108 ? -7.143 -5.369 10.468 1.00 59.16 108 VAL A CA 1
ATOM 832 C C . VAL A 1 108 ? -8.121 -5.746 11.590 1.00 59.16 108 VAL A C 1
ATOM 834 O O . VAL A 1 108 ? -8.528 -4.875 12.356 1.00 59.16 108 VAL A O 1
ATOM 837 N N . ASN A 1 109 ? -8.486 -7.028 11.735 1.00 57.94 109 ASN A N 1
ATOM 838 C CA . ASN A 1 109 ? -9.450 -7.490 12.741 1.00 57.94 109 ASN A CA 1
ATOM 839 C C . ASN A 1 109 ? -8.806 -7.877 14.087 1.00 57.94 109 ASN A C 1
ATOM 841 O O . ASN A 1 109 ? -9.518 -8.260 15.015 1.00 57.94 109 ASN A O 1
ATOM 845 N N . GLY A 1 110 ? -7.480 -7.771 14.220 1.00 52.19 110 GLY A N 1
ATOM 846 C CA . GLY A 1 110 ? -6.734 -8.260 15.387 1.00 52.19 110 GLY A CA 1
ATOM 847 C C . GLY A 1 110 ? -6.459 -7.245 16.503 1.00 52.19 110 GLY A C 1
ATOM 848 O O . GLY A 1 110 ? -5.881 -7.619 17.518 1.00 52.19 110 GLY A O 1
ATOM 849 N N . ASN A 1 111 ? -6.851 -5.977 16.356 1.00 55.72 111 ASN A N 1
ATOM 850 C CA . ASN A 1 111 ? -6.418 -4.902 17.262 1.00 55.72 111 ASN A CA 1
ATOM 851 C C . ASN A 1 111 ? -7.409 -4.569 18.389 1.00 55.72 111 ASN A C 1
ATOM 853 O O . ASN A 1 111 ? -7.407 -3.449 18.900 1.00 55.72 111 ASN A O 1
ATOM 857 N N . SER A 1 112 ? -8.244 -5.517 18.825 1.00 57.56 112 SER A N 1
ATOM 858 C CA . SER A 1 112 ? -8.900 -5.328 20.125 1.00 57.56 112 SER A CA 1
ATOM 859 C C . SER A 1 112 ? -7.821 -5.421 21.208 1.00 57.56 112 SER A C 1
ATOM 861 O O . SER A 1 112 ? -7.120 -6.434 21.251 1.00 57.56 112 SER A O 1
ATOM 863 N N . PRO A 1 113 ? -7.639 -4.392 22.059 1.00 62.47 113 PRO A N 1
ATOM 864 C CA . PRO A 1 113 ? -6.688 -4.458 23.159 1.00 62.47 113 PRO A CA 1
ATOM 865 C C . PRO A 1 113 ? -6.926 -5.744 23.945 1.00 62.47 113 PRO A C 1
ATOM 867 O O . PRO A 1 113 ? -8.049 -6.003 24.378 1.00 62.47 113 PRO A O 1
ATOM 870 N N . VAL A 1 114 ? -5.885 -6.564 24.101 1.00 67.94 114 VAL A N 1
ATOM 871 C CA . VAL A 1 114 ? -5.975 -7.758 24.944 1.00 67.94 114 VAL A CA 1
ATOM 872 C C . VAL A 1 114 ? -6.351 -7.281 26.344 1.00 67.94 114 VAL A C 1
ATOM 874 O O . VAL A 1 114 ? -5.616 -6.491 26.939 1.00 67.94 114 VAL A O 1
ATOM 877 N N . ILE A 1 115 ? -7.505 -7.721 26.848 1.00 76.56 115 ILE A N 1
ATOM 878 C CA . ILE A 1 115 ? -7.937 -7.424 28.214 1.00 76.56 115 ILE A CA 1
ATOM 879 C C . ILE A 1 115 ? -6.920 -8.099 29.143 1.00 76.56 115 ILE A C 1
ATOM 881 O O . ILE A 1 115 ? -6.775 -9.321 29.067 1.00 76.56 115 ILE A O 1
ATOM 885 N N . PRO A 1 116 ? -6.175 -7.349 29.975 1.00 79.19 116 PRO A N 1
ATOM 886 C CA . PRO A 1 116 ? -5.192 -7.958 30.859 1.00 79.19 116 PRO A CA 1
ATOM 887 C C . PRO A 1 116 ? -5.857 -8.904 31.862 1.00 79.19 116 PRO A C 1
ATOM 889 O O . PRO A 1 116 ? -7.005 -8.693 32.260 1.00 79.19 116 PRO A O 1
ATOM 892 N N . ASP A 1 117 ? -5.113 -9.908 32.325 1.00 77.19 117 ASP A N 1
ATOM 893 C CA . ASP A 1 117 ? -5.593 -10.828 33.357 1.00 77.19 117 ASP A CA 1
ATOM 894 C C . ASP A 1 117 ? -6.099 -10.052 34.587 1.00 77.19 117 ASP A C 1
ATOM 896 O O . ASP A 1 117 ? -5.393 -9.213 35.154 1.00 77.19 117 ASP A O 1
ATOM 900 N N . GLY A 1 118 ? -7.339 -10.332 34.999 1.00 81.19 118 GLY A N 1
ATOM 901 C CA . GLY A 1 118 ? -8.004 -9.661 36.122 1.00 81.19 118 GLY A CA 1
ATOM 902 C C . GLY A 1 118 ? -8.812 -8.409 35.760 1.00 81.19 118 GLY A C 1
ATOM 903 O O . GLY A 1 118 ? -9.388 -7.799 36.658 1.00 81.19 118 GLY A O 1
ATOM 904 N N . TYR A 1 119 ? -8.893 -8.034 34.481 1.00 82.69 119 TYR A N 1
ATOM 905 C CA . TYR A 1 119 ? -9.764 -6.961 33.994 1.00 82.69 119 TYR A CA 1
ATOM 906 C C . TYR A 1 119 ? -10.994 -7.538 33.280 1.00 82.69 119 TYR A C 1
ATOM 908 O O . TYR A 1 119 ? -10.948 -8.627 32.714 1.00 82.69 119 TYR A O 1
ATOM 916 N N . THR A 1 120 ? -12.102 -6.794 33.297 1.00 82.94 120 THR A N 1
ATOM 917 C CA . THR A 1 120 ? -13.330 -7.121 32.559 1.00 82.94 120 THR A CA 1
ATOM 918 C C . THR A 1 120 ? -13.819 -5.889 31.800 1.00 82.94 120 THR A C 1
ATOM 920 O O . THR A 1 120 ? -13.624 -4.762 32.263 1.00 82.94 120 THR A O 1
ATOM 923 N N . LEU A 1 121 ? -14.418 -6.084 30.623 1.00 84.50 121 LEU A N 1
ATOM 924 C CA . LEU A 1 121 ? -15.022 -4.991 29.864 1.00 84.50 121 LEU A CA 1
ATOM 925 C C . LEU A 1 121 ? -16.393 -4.658 30.445 1.00 84.50 121 LEU A C 1
ATOM 927 O O . LEU A 1 121 ? -17.233 -5.535 30.620 1.00 84.50 121 LEU A O 1
ATOM 931 N N . VAL A 1 122 ? -16.619 -3.373 30.697 1.00 88.19 122 VAL A N 1
ATOM 932 C CA . VAL A 1 122 ? -17.911 -2.836 31.125 1.00 88.19 122 VAL A CA 1
ATOM 933 C C . VAL A 1 122 ? -18.273 -1.620 30.278 1.00 88.19 122 VAL A C 1
ATOM 935 O O . VAL A 1 122 ? -17.373 -0.905 29.826 1.00 88.19 122 VAL A O 1
ATOM 938 N N . PRO A 1 123 ? -19.571 -1.363 30.047 1.00 87.94 123 PRO A N 1
ATOM 939 C CA . PRO A 1 123 ? -20.024 -0.121 29.436 1.00 87.94 123 PRO A CA 1
ATOM 940 C C . PRO A 1 123 ? -19.514 1.115 30.191 1.00 87.94 123 PRO A C 1
ATOM 942 O O . PRO A 1 123 ? -19.373 1.096 31.413 1.00 87.94 123 PRO A O 1
ATOM 945 N N . VAL A 1 124 ? -19.270 2.206 29.458 1.00 90.38 124 VAL A N 1
ATOM 946 C CA . VAL A 1 124 ? -18.873 3.498 30.051 1.00 90.38 124 VAL A CA 1
ATOM 947 C C . VAL A 1 124 ? -19.983 4.054 30.949 1.00 90.38 124 VAL A C 1
ATOM 949 O O . VAL A 1 124 ? -19.698 4.624 32.000 1.00 90.38 124 VAL A O 1
ATOM 952 N N . GLU A 1 125 ? -21.240 3.860 30.549 1.00 93.56 125 GLU A N 1
ATOM 953 C CA . GLU A 1 125 ? -22.424 4.199 31.337 1.00 93.56 125 GLU A CA 1
ATOM 954 C C . GLU A 1 125 ? -23.137 2.906 31.772 1.00 93.56 125 GLU A C 1
ATOM 956 O O . GLU A 1 125 ? -23.383 2.055 30.913 1.00 93.56 125 GLU A O 1
ATOM 961 N N . PRO A 1 126 ? -23.460 2.721 33.070 1.00 92.31 126 PRO A N 1
ATOM 962 C CA . PRO A 1 126 ? -24.165 1.533 33.550 1.00 92.31 126 PRO A CA 1
ATOM 963 C C . PRO A 1 126 ? -25.511 1.337 32.850 1.00 92.31 126 PRO A C 1
ATOM 965 O O . PRO A 1 126 ? -26.259 2.295 32.661 1.00 92.31 126 PRO A O 1
ATOM 968 N N . THR A 1 127 ? -25.837 0.092 32.510 1.00 93.94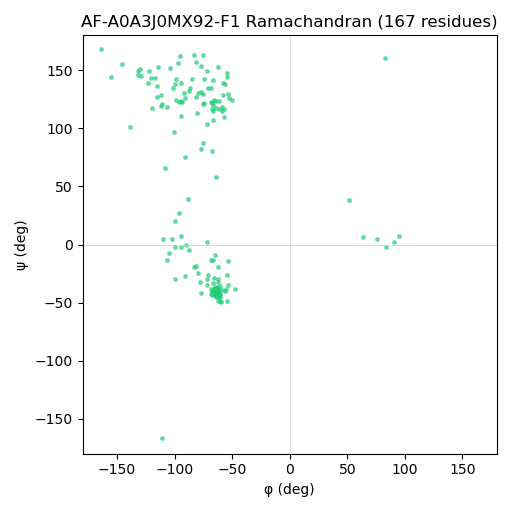 127 THR A N 1
ATOM 969 C CA . THR A 1 127 ? -27.155 -0.250 31.961 1.00 93.94 127 THR A CA 1
ATOM 970 C C . THR A 1 127 ? -28.222 -0.251 33.055 1.00 93.94 127 THR A C 1
ATOM 972 O O . THR A 1 127 ? -27.907 -0.357 34.243 1.00 93.94 127 THR A O 1
ATOM 975 N N . ASP A 1 128 ? -29.496 -0.196 32.659 1.00 95.56 128 ASP A N 1
ATOM 976 C CA . ASP A 1 128 ? -30.623 -0.289 33.597 1.00 95.56 128 ASP A CA 1
ATOM 977 C C . ASP A 1 128 ? -30.552 -1.568 34.449 1.00 95.56 128 ASP A C 1
ATOM 979 O O . ASP A 1 128 ? -30.784 -1.520 35.653 1.00 95.56 128 ASP A O 1
ATOM 983 N N . GLU A 1 129 ? -30.133 -2.689 33.855 1.00 94.00 129 GLU A N 1
ATOM 984 C CA . GLU A 1 129 ? -29.946 -3.977 34.539 1.00 94.00 129 GLU A CA 1
ATOM 985 C C . GLU A 1 129 ? -28.823 -3.918 35.588 1.00 94.00 129 GLU A C 1
ATOM 987 O O . GLU A 1 129 ? -28.969 -4.444 36.692 1.00 94.00 129 GLU A O 1
ATOM 992 N N . MET A 1 130 ? -27.715 -3.229 35.286 1.00 95.12 130 MET A N 1
ATOM 993 C CA . MET A 1 130 ? -26.629 -3.011 36.249 1.00 95.12 130 MET A CA 1
ATOM 994 C C . MET A 1 130 ? -27.085 -2.118 37.410 1.00 95.12 130 MET A C 1
ATOM 996 O O . MET A 1 130 ? -26.737 -2.379 38.562 1.00 95.12 130 MET A O 1
ATOM 1000 N N . ILE A 1 131 ? -27.871 -1.076 37.127 1.00 94.81 131 ILE A N 1
ATOM 1001 C CA . ILE A 1 131 ? -28.417 -0.170 38.149 1.00 94.81 131 ILE A CA 1
ATOM 1002 C C . ILE A 1 131 ? -29.430 -0.908 39.032 1.00 94.81 131 ILE A C 1
ATOM 1004 O O . ILE A 1 131 ? -29.389 -0.786 40.255 1.00 94.81 131 ILE A O 1
ATOM 1008 N N . GLU A 1 132 ? -30.308 -1.713 38.437 1.00 95.56 132 GLU A N 1
ATOM 1009 C CA . GLU A 1 132 ? -31.268 -2.537 39.169 1.00 95.56 132 GLU A CA 1
ATOM 1010 C C . GLU A 1 132 ? -30.560 -3.571 40.058 1.00 95.56 132 GLU A C 1
ATOM 1012 O O . GLU A 1 132 ? -30.939 -3.746 41.219 1.00 95.56 132 GLU A O 1
ATOM 1017 N N . ALA A 1 133 ? -29.497 -4.212 39.564 1.00 94.62 133 ALA A N 1
ATOM 1018 C CA . ALA A 1 133 ? -28.691 -5.145 40.350 1.00 94.62 133 ALA A CA 1
ATOM 1019 C C . ALA A 1 133 ? -28.015 -4.458 41.548 1.00 94.62 133 ALA A C 1
ATOM 1021 O O . ALA A 1 133 ? -28.023 -5.003 42.651 1.00 94.62 133 ALA A O 1
ATOM 1022 N N . ALA A 1 134 ? -27.492 -3.242 41.358 1.00 93.75 134 ALA A N 1
ATOM 1023 C CA . ALA A 1 134 ? -26.935 -2.434 4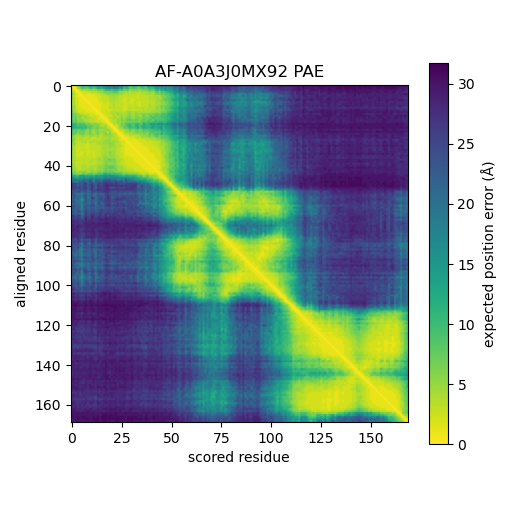2.440 1.00 93.75 134 ALA A CA 1
ATOM 1024 C C . ALA A 1 134 ? -27.983 -2.107 43.516 1.00 93.75 134 ALA A C 1
ATOM 1026 O O . ALA A 1 134 ? -27.698 -2.219 44.704 1.00 93.75 134 ALA A O 1
ATOM 1027 N N . MET A 1 135 ? -29.200 -1.731 43.112 1.00 92.62 135 MET A N 1
ATOM 1028 C CA . MET A 1 135 ? -30.274 -1.359 44.043 1.00 92.62 135 MET A CA 1
ATOM 1029 C C . MET A 1 135 ? -30.847 -2.543 44.832 1.00 92.62 135 MET A C 1
ATOM 1031 O O . MET A 1 135 ? -31.395 -2.337 45.913 1.00 92.62 135 MET A O 1
ATOM 1035 N N . ASN A 1 136 ? -30.762 -3.757 44.286 1.00 92.62 136 ASN A N 1
ATOM 1036 C CA . ASN A 1 136 ? -31.334 -4.964 44.888 1.00 92.62 136 ASN A CA 1
ATOM 1037 C C . ASN A 1 136 ? -30.311 -5.834 45.635 1.00 92.62 136 ASN A C 1
ATOM 1039 O O . ASN A 1 136 ? -30.691 -6.870 46.185 1.00 92.62 136 ASN A O 1
ATOM 1043 N N . CYS A 1 137 ? -29.026 -5.473 45.637 1.00 90.38 137 CYS A N 1
ATOM 1044 C CA . CYS A 1 137 ? -28.010 -6.256 46.333 1.00 90.38 137 CYS A CA 1
ATOM 1045 C C . CYS A 1 137 ? -28.048 -6.023 47.854 1.00 90.38 137 CYS A C 1
ATOM 1047 O O . CYS A 1 137 ? -28.477 -4.976 48.332 1.00 90.38 137 CYS A O 1
ATOM 1049 N N . GLU A 1 138 ? -27.600 -7.013 48.632 1.00 87.12 138 GLU A N 1
ATOM 1050 C CA . GLU A 1 138 ? -27.405 -6.849 50.076 1.00 87.12 138 GLU A CA 1
ATOM 1051 C C . GLU A 1 138 ? -26.133 -6.027 50.317 1.00 87.12 138 GLU A C 1
ATOM 1053 O O . GLU A 1 138 ? -25.028 -6.561 50.439 1.00 87.12 138 GLU A O 1
ATOM 1058 N N . ASP A 1 139 ? -26.286 -4.706 50.333 1.00 86.38 139 ASP A N 1
ATOM 1059 C CA . ASP A 1 139 ? -25.194 -3.748 50.476 1.00 86.38 139 ASP A CA 1
ATOM 1060 C C . ASP A 1 139 ? -25.152 -3.071 51.846 1.00 86.38 139 ASP A C 1
ATOM 1062 O O . ASP A 1 139 ? -24.140 -2.470 52.180 1.00 86.38 139 ASP A O 1
ATOM 1066 N N . VAL A 1 140 ? -26.191 -3.162 52.674 1.00 87.25 140 VAL A N 1
ATOM 1067 C CA . VAL A 1 140 ? -26.204 -2.514 53.994 1.00 87.25 140 VAL A CA 1
ATOM 1068 C C . VAL A 1 140 ? -26.045 -3.537 55.111 1.00 87.25 140 VAL A C 1
ATOM 1070 O O . VAL A 1 140 ? -26.911 -4.383 55.327 1.00 87.25 140 VAL A O 1
ATOM 1073 N N . LEU A 1 141 ? -24.972 -3.403 55.892 1.00 85.75 141 LEU A N 1
ATOM 1074 C CA . LEU A 1 141 ? -24.827 -4.115 57.159 1.00 85.75 141 LEU A CA 1
ATOM 1075 C C . LEU A 1 141 ? -25.149 -3.199 58.334 1.00 85.75 141 LEU A C 1
ATOM 1077 O O . LEU A 1 141 ? -24.661 -2.070 58.417 1.00 85.75 141 LEU A O 1
ATOM 1081 N N . PHE A 1 142 ? -25.932 -3.725 59.271 1.00 88.25 142 PHE A N 1
ATOM 1082 C CA . PHE A 1 142 ? -26.248 -3.065 60.532 1.00 88.25 142 PHE A CA 1
ATOM 1083 C C . PHE A 1 142 ? -25.311 -3.560 61.627 1.00 88.25 142 PHE A C 1
ATOM 1085 O O . PHE A 1 142 ? -25.231 -4.757 61.913 1.00 88.25 142 PHE A O 1
ATOM 1092 N N . ASN A 1 143 ? -24.606 -2.623 62.246 1.00 84.38 143 ASN A N 1
ATOM 1093 C CA . ASN A 1 143 ? -23.714 -2.900 63.356 1.00 84.38 143 ASN A CA 1
ATOM 1094 C C . ASN A 1 143 ? -24.497 -2.960 64.676 1.00 84.38 143 ASN A C 1
ATOM 1096 O O . ASN A 1 143 ? -25.622 -2.473 64.799 1.00 84.38 143 ASN A O 1
ATOM 1100 N N . SER A 1 144 ? -23.876 -3.534 65.707 1.00 84.56 144 SER A N 1
ATOM 1101 C CA . SER A 1 144 ? -24.467 -3.638 67.048 1.00 84.56 144 SER A CA 1
ATOM 1102 C C . SER A 1 144 ? -24.664 -2.292 67.758 1.00 84.56 144 SER A C 1
ATOM 1104 O O . SER A 1 144 ? -25.330 -2.245 68.786 1.00 84.56 144 SER A O 1
ATOM 1106 N N . ASP A 1 145 ? -24.052 -1.223 67.253 1.00 88.50 145 ASP A N 1
ATOM 1107 C CA . ASP A 1 145 ? -24.111 0.141 67.787 1.00 88.50 145 ASP A CA 1
ATOM 1108 C C . ASP A 1 145 ? -25.116 1.038 67.039 1.00 88.50 145 ASP A C 1
ATOM 1110 O O . ASP A 1 145 ? -25.010 2.260 67.098 1.00 88.50 145 ASP A O 1
ATOM 1114 N N . GLU A 1 146 ? -26.081 0.435 66.334 1.00 82.56 146 GLU A N 1
ATOM 1115 C CA . GLU A 1 146 ? -27.114 1.110 65.526 1.00 82.56 146 GLU A CA 1
ATOM 1116 C C . GLU A 1 146 ? -26.572 1.912 64.326 1.00 82.56 146 GLU A C 1
ATOM 1118 O O . GLU A 1 146 ? -27.337 2.575 63.622 1.00 82.56 146 GLU A O 1
ATOM 1123 N N . SER A 1 147 ? -25.268 1.828 64.037 1.00 86.56 147 SER A N 1
ATOM 1124 C CA . SER A 1 147 ? -24.694 2.355 62.799 1.00 86.56 147 SER A CA 1
ATOM 1125 C C . SER A 1 147 ? -24.897 1.382 61.634 1.00 86.56 147 SER A C 1
ATOM 1127 O O . SER A 1 147 ? -25.075 0.176 61.825 1.00 86.56 147 SER A O 1
ATOM 1129 N N . PHE A 1 148 ? -24.854 1.901 60.4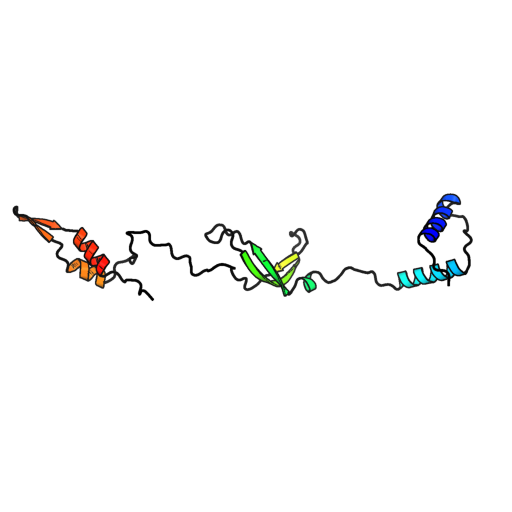08 1.00 87.50 148 PHE A N 1
ATOM 1130 C CA . PHE A 1 148 ? -24.860 1.078 59.205 1.00 87.50 148 PHE A CA 1
ATOM 1131 C C . PHE A 1 148 ? -23.621 1.351 58.360 1.00 87.50 148 PHE A C 1
ATOM 1133 O O . PHE A 1 148 ? -23.096 2.469 58.344 1.00 87.50 148 PHE A O 1
ATOM 1140 N N . CYS A 1 149 ? -23.158 0.331 57.646 1.00 86.94 149 CYS A N 1
ATOM 1141 C CA . CYS A 1 149 ? -22.123 0.477 56.636 1.00 86.94 149 CYS A CA 1
ATOM 1142 C C . CYS A 1 149 ? -22.621 -0.030 55.285 1.00 86.94 149 CYS A C 1
ATOM 1144 O O . CYS A 1 149 ? -23.306 -1.047 55.201 1.00 86.94 149 CYS A O 1
ATOM 1146 N N . VAL A 1 150 ? -22.266 0.713 54.238 1.00 90.62 150 VAL A N 1
ATOM 1147 C CA . VAL A 1 150 ? -22.538 0.335 52.853 1.00 90.62 150 VAL A CA 1
ATOM 1148 C C . VAL A 1 150 ? -21.348 -0.460 52.324 1.00 90.62 150 VAL A C 1
ATOM 1150 O O . VAL A 1 150 ? -20.199 -0.013 52.381 1.00 90.62 150 VAL A O 1
ATOM 1153 N N . GLN A 1 151 ? -21.621 -1.647 51.809 1.00 90.94 151 GLN A N 1
ATOM 1154 C CA . GLN A 1 151 ? -20.681 -2.582 51.225 1.00 90.94 151 GLN A CA 1
ATOM 1155 C C . GLN A 1 151 ? -20.568 -2.307 49.728 1.00 90.94 151 GLN A C 1
ATOM 1157 O O . GLN A 1 151 ? -21.069 -3.055 48.895 1.00 90.94 151 GLN A O 1
ATOM 1162 N N . PHE A 1 152 ? -19.856 -1.233 49.379 1.00 91.06 152 PHE A N 1
ATOM 1163 C CA . PHE A 1 152 ? -19.621 -0.848 47.981 1.00 91.06 152 PHE A CA 1
ATOM 1164 C C . PHE A 1 152 ? -19.009 -1.974 47.127 1.00 91.06 152 PHE A C 1
ATOM 1166 O O . PHE A 1 152 ? -19.217 -1.994 45.918 1.00 91.06 152 PHE A O 1
ATOM 1173 N N . GLY A 1 153 ? -18.288 -2.916 47.749 1.00 90.94 153 GLY A N 1
ATOM 1174 C CA . GLY A 1 153 ? -17.790 -4.123 47.086 1.00 90.94 153 GLY A CA 1
ATOM 1175 C C . GLY A 1 153 ? -18.918 -4.994 46.531 1.00 90.94 153 GLY A C 1
ATOM 1176 O O . GLY A 1 153 ? -18.893 -5.315 45.350 1.00 90.94 153 GLY A O 1
ATOM 1177 N N . ASN A 1 154 ? -19.947 -5.279 47.334 1.00 92.50 154 ASN A N 1
ATOM 1178 C CA . ASN A 1 154 ? -21.093 -6.087 46.909 1.00 92.50 154 ASN A CA 1
ATOM 1179 C C . ASN A 1 154 ? -21.878 -5.395 45.789 1.00 92.50 154 ASN A C 1
ATOM 1181 O O . ASN A 1 154 ? -22.295 -6.048 44.837 1.00 92.50 154 ASN A O 1
ATOM 1185 N N . ILE A 1 155 ? -22.027 -4.066 45.876 1.00 93.62 155 ILE A N 1
ATOM 1186 C CA . ILE A 1 155 ? -22.666 -3.261 44.826 1.00 93.62 155 ILE A CA 1
ATOM 1187 C C . ILE A 1 155 ? -21.892 -3.409 43.514 1.00 93.62 155 ILE A C 1
ATOM 1189 O O . ILE A 1 155 ? -22.474 -3.702 42.473 1.00 93.62 155 ILE A O 1
ATOM 1193 N N . TYR A 1 156 ? -20.570 -3.237 43.562 1.00 92.12 156 TYR A N 1
ATOM 1194 C CA . TYR A 1 156 ? -19.720 -3.341 42.381 1.00 92.12 156 TYR A CA 1
ATOM 1195 C C . TYR A 1 156 ? -19.719 -4.759 41.792 1.00 92.12 156 TYR A C 1
ATOM 1197 O O . TYR A 1 156 ? -19.855 -4.913 40.581 1.00 92.12 156 TYR A O 1
ATOM 1205 N N . GLU A 1 157 ? -19.642 -5.794 42.630 1.00 92.25 157 GLU A N 1
ATOM 1206 C CA . GLU A 1 157 ? -19.737 -7.195 42.203 1.00 92.25 157 GLU A CA 1
ATOM 1207 C C . GLU A 1 157 ? -21.081 -7.502 41.529 1.00 92.25 157 GLU A C 1
ATOM 12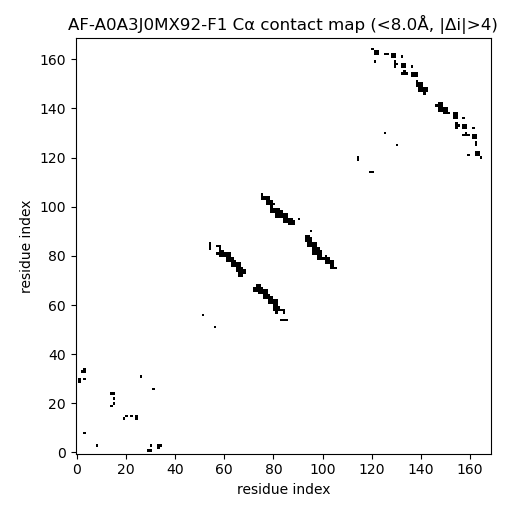09 O O . GLU A 1 157 ? -21.103 -8.135 40.472 1.00 92.25 157 GLU A O 1
ATOM 1214 N N . ALA A 1 158 ? -22.192 -7.001 42.080 1.00 93.69 158 ALA A N 1
ATOM 1215 C CA . ALA A 1 158 ? -23.521 -7.160 41.491 1.00 93.69 158 ALA A CA 1
ATOM 1216 C C . ALA A 1 158 ? -23.633 -6.455 40.129 1.00 93.69 158 ALA A C 1
ATOM 1218 O O . ALA A 1 158 ? -24.145 -7.037 39.172 1.00 93.69 158 ALA A O 1
ATOM 1219 N N . MET A 1 159 ? -23.095 -5.235 40.011 1.00 94.12 159 MET A N 1
ATOM 1220 C CA . MET A 1 159 ? -23.046 -4.509 38.738 1.00 94.12 159 MET A CA 1
ATOM 1221 C C . MET A 1 159 ? -22.195 -5.237 37.694 1.00 94.12 159 MET A C 1
ATOM 1223 O O . MET A 1 159 ? -22.598 -5.316 36.539 1.00 94.12 159 MET A O 1
ATOM 1227 N N . LEU A 1 160 ? -21.036 -5.783 38.079 1.00 92.06 160 LEU A N 1
ATOM 1228 C CA . LEU A 1 160 ? -20.183 -6.557 37.172 1.00 92.06 160 LEU A CA 1
ATOM 1229 C C . LEU A 1 160 ? -20.851 -7.856 36.714 1.00 92.06 160 LEU A C 1
ATOM 1231 O O . LEU A 1 160 ? -20.709 -8.234 35.554 1.00 92.06 160 LEU A O 1
ATOM 1235 N N . ALA A 1 161 ? -21.586 -8.531 37.599 1.00 90.62 161 ALA A N 1
ATOM 1236 C CA . ALA A 1 161 ? -22.317 -9.750 37.259 1.00 90.62 161 ALA A CA 1
ATOM 1237 C C . ALA A 1 161 ? -23.467 -9.490 36.270 1.00 90.62 161 ALA A C 1
A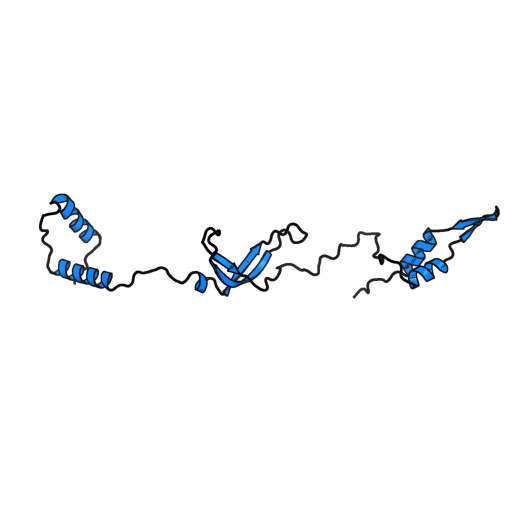TOM 1239 O O . ALA A 1 161 ? -23.754 -10.345 35.435 1.00 90.62 161 ALA A O 1
ATOM 1240 N N . ALA A 1 162 ? -24.094 -8.313 36.355 1.00 92.50 162 ALA A N 1
ATOM 1241 C CA . ALA A 1 162 ? -25.145 -7.859 35.445 1.00 92.50 162 ALA A CA 1
ATOM 1242 C C . ALA A 1 162 ? -24.611 -7.137 34.193 1.00 92.50 162 ALA A C 1
ATOM 1244 O O . ALA A 1 162 ? -25.392 -6.766 33.319 1.00 92.50 162 ALA A O 1
ATOM 1245 N N . ALA A 1 163 ? -23.297 -6.910 34.092 1.00 91.56 163 ALA A N 1
ATOM 1246 C CA . ALA A 1 163 ? -22.717 -6.256 32.930 1.00 91.56 163 ALA A CA 1
ATOM 1247 C C . ALA A 1 163 ? -22.859 -7.150 31.682 1.00 91.56 163 ALA A C 1
ATOM 1249 O O . ALA A 1 163 ? -22.680 -8.370 31.771 1.00 91.56 163 ALA A O 1
ATOM 1250 N N . PRO A 1 164 ? -23.136 -6.566 30.502 1.00 85.31 164 PRO A N 1
ATOM 1251 C CA . PRO A 1 164 ? -23.256 -7.329 29.266 1.00 85.31 164 PRO A CA 1
ATOM 1252 C C . PRO A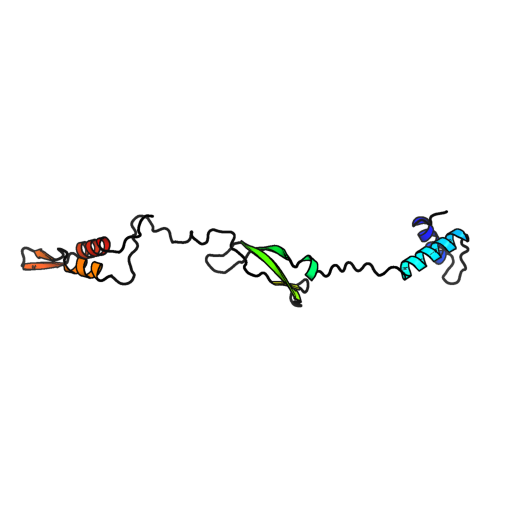 1 164 ? -21.934 -8.037 28.949 1.00 85.31 164 PRO A C 1
ATOM 1254 O O . PRO A 1 164 ? -20.907 -7.3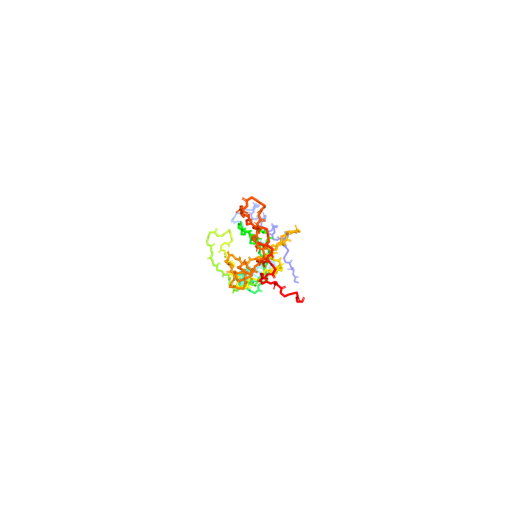95 28.724 1.00 85.31 164 PRO A O 1
ATOM 1257 N N . GLN A 1 165 ? -21.959 -9.369 28.931 1.00 74.25 165 GLN A N 1
ATOM 1258 C CA . GLN A 1 165 ? -20.794 -10.182 28.592 1.00 74.25 165 GLN A CA 1
ATOM 1259 C C . GLN A 1 165 ? -20.693 -10.343 27.073 1.00 74.25 165 GLN A C 1
ATOM 1261 O O . GLN A 1 165 ? -21.704 -10.498 26.388 1.00 74.25 165 GLN A O 1
ATOM 1266 N N . GLN A 1 166 ? -19.473 -10.325 26.531 1.00 64.75 166 GLN A N 1
ATOM 1267 C CA . GLN A 1 166 ? -19.262 -10.719 25.139 1.00 64.75 166 GLN A CA 1
ATOM 1268 C C . GLN A 1 166 ? -19.681 -12.184 24.970 1.00 64.75 166 GLN A C 1
ATOM 1270 O O . GLN A 1 166 ? -19.168 -13.059 25.668 1.00 64.75 166 GLN A O 1
ATOM 1275 N N . GLU A 1 167 ? -20.604 -12.457 24.044 1.00 54.31 167 GLU A N 1
ATOM 1276 C CA . GLU A 1 167 ? -20.926 -13.827 23.648 1.00 54.31 167 GLU A CA 1
ATOM 1277 C C . GLU A 1 167 ? -19.651 -14.491 23.117 1.00 54.31 167 GLU A C 1
ATOM 1279 O O . GLU A 1 167 ? -19.087 -14.070 22.104 1.00 54.31 167 GLU A O 1
ATOM 1284 N N . VAL A 1 168 ? -19.174 -15.519 23.823 1.00 47.75 168 VAL A N 1
ATOM 1285 C CA . VAL A 1 168 ? -18.082 -16.363 23.335 1.00 47.75 168 VAL A CA 1
ATOM 1286 C C . VAL A 1 168 ? -18.621 -17.116 22.125 1.00 47.75 168 VAL A C 1
ATOM 1288 O O . VAL A 1 168 ? -19.475 -17.992 22.264 1.00 47.75 168 VAL A O 1
ATOM 1291 N N . LYS A 1 169 ? -18.171 -16.714 20.940 1.00 38.03 169 LYS A N 1
ATOM 1292 C CA . LYS A 1 169 ? -18.559 -17.317 19.667 1.00 38.03 169 LYS A CA 1
ATOM 1293 C C . LYS A 1 169 ? -17.697 -18.529 19.334 1.00 38.03 169 LYS A C 1
ATOM 1295 O O . LYS A 1 169 ? -16.478 -18.472 19.608 1.00 38.03 169 LYS A O 1
#

Radius of gyration: 42.36 Å; Cα contacts (8 Å, |Δi|>4): 160; chains: 1; bounding box: 78×38×123 Å

Secondary structure (DSSP, 8-state):
--PPPHHHHHHHHHHHHHH-TTPPPP--HHHHHHHHHHHHHHHHSPP----S-HHHHHTT-EEEEEE--SSTTTTEEEEEEEEEEEE-TTSTTSEEEEEEEEEESS-TT--SPPPPTT-----SS--HHHHHHHHHS--EEEPTTS-EEE-HHHHHHHHHHTSPPP---

Nearest PDB structures (foldseek):
  8pey-assembly1_A  TM=2.485E-01  e=9.750E-01  Escherichia coli
  7z83-assembly1_C  TM=2.956E-01  e=1.509E+00  Escherichia coli BL21(DE3)
  7z84-assembly1_C  TM=2.866E-01  e=1.418E+00  Escherichia coli BL21(DE3)
  7z7t-assembly1_C  TM=2.960E-01  e=4.938E+00  Escherichia coli str. K-12 substr. MC4100

Solvent-accessible surface area (backbone atoms only — not comparable to full-atom values): 10672 Å² total; per-residue (Å²): 136,83,78,87,47,72,71,56,52,52,52,58,55,48,46,44,75,72,61,38,96,86,56,87,80,90,70,60,70,67,60,52,51,52,49,50,51,51,52,49,52,58,69,69,45,73,79,86,66,90,65,68,57,65,49,73,74,44,42,69,38,78,46,78,46,77,46,76,47,100,55,98,54,52,78,42,45,31,38,30,39,25,73,40,59,44,83,28,86,87,37,97,82,36,54,44,77,40,61,58,88,57,42,68,80,62,78,83,85,67,77,68,78,80,74,54,93,95,60,81,82,68,70,96,64,81,49,71,61,17,51,51,35,36,74,71,45,90,28,75,47,77,48,97,82,79,46,74,48,76,39,64,65,51,30,50,53,36,24,60,71,48,40,79,72,81,80,87,125

Mean predicted aligned error: 18.18 Å

Sequence (169 aa):
MTTITKERLLKIQQWRETYGAGSNVMLPAEEAEELARIALAALEAEPVSETYNLPELIEGMEVSIDVSTCDADAGNRYFGTVTEVSELYTAKNGYILLVQDAEPNFDVNGNSPVIPDGYTLVPVEPTDEMIEAAMNCEDVLFNSDESFCVQFGNIYEAMLAAAPQQEVK

Foldseek 3Di:
DDDQDPVNVVVVVVVCVVVHDPDDDDDDPVVVVNVVVVVVVVVVDDPPDPPPPPFVVQQQDKDWDQDCDPDPCGRWIWIFGQHTWDADPPDPVRIDTDTPPTHTPDPPPPPDPDQDPPDDDADPDQDPQLVVQLVPWPQWDQDPVRDIGGNVVRSVVSSRVSGDHDPPD

pLDDT: mean 80.16, std 12.64, range [38.03, 95.56]